Protein AF-A0A2V7TTJ6-F1 (afdb_monomer)

Secondary structure (DSSP, 8-state):
--TTS---HHHHHHHHHHHHHH--PPPBTTB-HHHHHHHHHHHHHHHHHHHHHHHHTT-

Radius of gyration: 13.28 Å; Cα contacts (8 Å, |Δi|>4): 42; chains: 1; bounding box: 27×18×36 Å

Foldseek 3Di:
DCPPDDLDLVSQQVVLLVQLVPDDDPADPVGHNVVVSVVSSVVSSVVSVVVVVVVVVVD

Nearest PDB structures (foldseek):
  8uem-assembly1_E  TM=9.720E-01  e=1.937E-02  Mycolicibacterium smegmatis MC2 155
  1t3q-assembly1_F  TM=9.216E-01  e=1.668E-01  Pseudomonas putida
  1n60-assembly1_C  TM=8.860E-01  e=1.781E-01  Afipia carboxidovorans OM5
  1ffu-assembly1_F  TM=9.728E-01  e=3.420E-01  Hydrogenophaga pseudoflava

Structure (mmCIF, N/CA/C/O backbone):
data_AF-A0A2V7TTJ6-F1
#
_entry.id   AF-A0A2V7TTJ6-F1
#
loop_
_atom_site.group_PDB
_atom_site.id
_atom_site.type_sy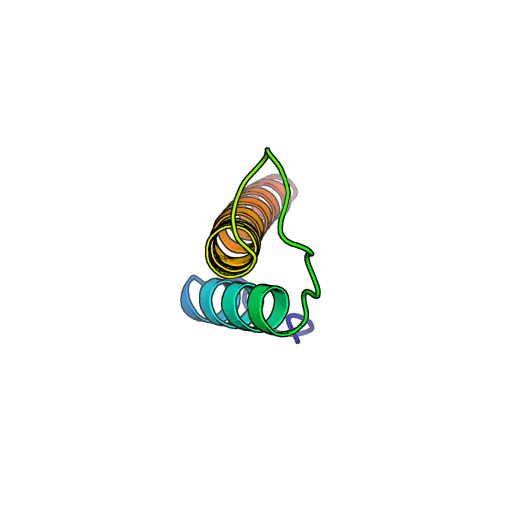mbol
_atom_site.label_atom_id
_atom_site.label_alt_id
_atom_site.label_comp_id
_atom_site.label_asym_id
_atom_site.label_entity_id
_atom_site.label_seq_id
_atom_site.pdbx_PDB_ins_code
_atom_site.Cartn_x
_atom_site.Cartn_y
_atom_site.Cartn_z
_atom_site.occupancy
_atom_site.B_iso_or_equiv
_atom_site.auth_seq_id
_atom_site.auth_comp_id
_atom_site.auth_asym_id
_atom_site.auth_atom_id
_atom_site.pdbx_PDB_model_num
ATO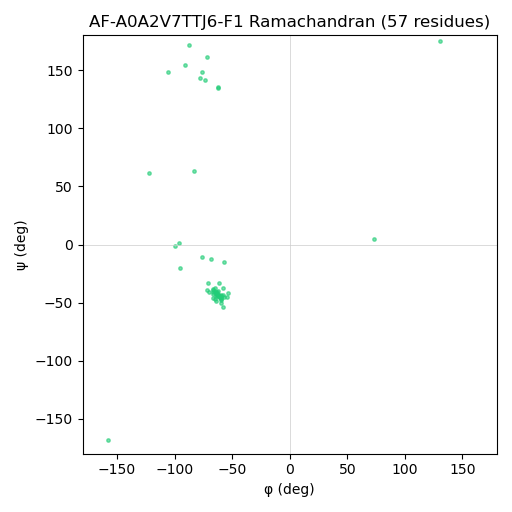M 1 N N . SER A 1 1 ? -10.000 -9.361 1.776 1.00 81.00 1 SER A N 1
ATOM 2 C CA . SER A 1 1 ? -11.209 -8.621 2.196 1.00 81.00 1 SER A CA 1
ATOM 3 C C . SER A 1 1 ? -11.009 -8.047 3.595 1.00 81.00 1 SER A C 1
ATOM 5 O O . SER A 1 1 ? -10.471 -8.764 4.435 1.00 81.00 1 SER A O 1
ATOM 7 N N . LEU A 1 2 ? -11.396 -6.779 3.816 1.00 94.00 2 LEU A N 1
ATOM 8 C CA . LEU A 1 2 ? -11.349 -6.062 5.109 1.00 94.00 2 LEU A CA 1
ATOM 9 C C . LEU A 1 2 ? -12.679 -6.115 5.885 1.00 94.00 2 LEU A C 1
ATOM 11 O O . LEU A 1 2 ? -12.706 -5.867 7.086 1.00 94.00 2 LEU A O 1
ATOM 15 N N . ARG A 1 3 ? -13.795 -6.402 5.203 1.00 93.88 3 ARG A N 1
ATOM 16 C CA . ARG A 1 3 ? -15.137 -6.370 5.803 1.00 93.88 3 ARG A CA 1
ATOM 17 C C . ARG A 1 3 ? -15.246 -7.396 6.933 1.00 93.88 3 ARG A C 1
ATOM 19 O O . ARG A 1 3 ? -14.812 -8.533 6.763 1.00 93.88 3 ARG A O 1
ATOM 26 N N . GLY A 1 4 ? -15.821 -6.977 8.060 1.00 92.94 4 GLY A N 1
ATOM 27 C CA . GLY A 1 4 ? -16.016 -7.820 9.244 1.00 92.94 4 GLY A CA 1
ATOM 28 C C . GLY A 1 4 ? -14.744 -8.124 10.044 1.00 92.94 4 GLY A C 1
ATOM 29 O O . GLY A 1 4 ? -14.812 -8.892 10.997 1.00 92.94 4 GLY A O 1
ATOM 30 N N . LYS A 1 5 ? -13.590 -7.547 9.683 1.00 92.56 5 LYS A N 1
ATOM 31 C CA . LYS A 1 5 ? -12.320 -7.765 10.388 1.00 92.56 5 LYS A CA 1
ATOM 32 C C . LYS A 1 5 ? -11.933 -6.557 11.230 1.00 92.56 5 LYS A C 1
ATOM 34 O O . LYS A 1 5 ? -12.189 -5.417 10.845 1.00 92.56 5 LYS A O 1
ATOM 39 N N . ARG A 1 6 ? -11.253 -6.814 12.351 1.00 91.19 6 ARG A N 1
ATOM 40 C CA . ARG A 1 6 ? -10.525 -5.778 13.091 1.00 91.19 6 ARG A CA 1
ATOM 41 C C . ARG A 1 6 ? -9.419 -5.224 12.193 1.00 91.19 6 ARG A C 1
ATOM 43 O O . ARG A 1 6 ? -8.716 -5.988 11.539 1.00 91.19 6 ARG A O 1
ATOM 50 N N . LEU A 1 7 ? -9.268 -3.902 12.160 1.00 93.00 7 LEU A N 1
ATOM 51 C CA . LEU A 1 7 ? -8.220 -3.239 11.383 1.00 93.00 7 LEU A CA 1
ATOM 52 C C . LEU A 1 7 ? -6.891 -3.222 12.165 1.00 93.00 7 LEU A C 1
ATOM 54 O O . LEU A 1 7 ? -6.396 -2.170 12.548 1.00 93.00 7 LEU A O 1
ATOM 58 N N . ASP A 1 8 ? -6.345 -4.404 12.449 1.00 94.62 8 ASP A N 1
ATOM 59 C CA . ASP A 1 8 ? -5.031 -4.569 13.083 1.00 94.62 8 ASP A CA 1
ATOM 60 C C . ASP A 1 8 ? -3.883 -4.592 12.057 1.00 94.62 8 ASP A C 1
ATOM 62 O O . ASP A 1 8 ? -4.105 -4.632 10.841 1.00 94.62 8 ASP A O 1
ATOM 66 N N . ASP A 1 9 ? -2.635 -4.570 12.536 1.00 95.50 9 ASP A N 1
ATOM 67 C CA . ASP A 1 9 ? -1.452 -4.541 11.668 1.00 95.50 9 ASP A CA 1
ATOM 68 C C . ASP A 1 9 ? -1.381 -5.735 10.709 1.00 95.50 9 ASP A C 1
ATOM 70 O O . ASP A 1 9 ? -1.002 -5.563 9.548 1.00 95.50 9 ASP A O 1
ATOM 74 N N . ALA A 1 10 ? -1.790 -6.929 11.146 1.00 96.44 10 ALA A N 1
ATOM 75 C CA . ALA A 1 10 ? -1.798 -8.123 10.305 1.00 96.44 10 ALA A CA 1
ATOM 76 C C . ALA A 1 10 ? -2.814 -7.995 9.159 1.00 96.44 10 ALA A C 1
ATOM 78 O O . ALA A 1 10 ? -2.498 -8.251 7.991 1.00 96.44 10 ALA A O 1
ATOM 79 N N . THR A 1 11 ? -4.028 -7.540 9.470 1.00 97.50 11 THR A N 1
ATOM 80 C CA . THR A 1 11 ? -5.092 -7.314 8.488 1.00 97.50 11 THR A CA 1
ATOM 81 C C . THR A 1 11 ? -4.706 -6.212 7.502 1.00 97.50 11 THR A C 1
ATOM 83 O O . THR A 1 11 ? -4.913 -6.364 6.293 1.00 97.50 11 THR A O 1
ATOM 86 N N . ILE A 1 12 ? -4.090 -5.132 7.990 1.00 97.81 12 ILE A N 1
ATOM 87 C CA . ILE A 1 12 ? -3.589 -4.024 7.170 1.00 97.81 12 ILE A CA 1
ATOM 88 C C . ILE A 1 12 ? -2.460 -4.493 6.246 1.00 97.81 12 ILE A C 1
ATOM 90 O O . ILE A 1 12 ? -2.499 -4.208 5.048 1.00 97.81 12 ILE A O 1
ATOM 94 N N . ALA A 1 13 ? -1.482 -5.242 6.761 1.00 97.88 13 ALA A N 1
ATOM 95 C CA . ALA A 1 13 ? -0.370 -5.768 5.971 1.00 97.88 13 ALA A CA 1
ATOM 96 C C . ALA A 1 13 ? -0.858 -6.713 4.864 1.00 97.88 13 ALA A C 1
ATOM 98 O O . ALA A 1 13 ? -0.441 -6.599 3.707 1.00 97.88 13 ALA A O 1
ATOM 99 N N . GLN A 1 14 ? -1.801 -7.602 5.185 1.00 97.81 14 GLN A N 1
ATOM 100 C CA . GLN A 1 14 ? -2.393 -8.497 4.198 1.00 97.81 14 GLN A CA 1
ATOM 101 C C . GLN A 1 14 ? -3.186 -7.726 3.132 1.00 97.81 14 GLN A C 1
ATOM 103 O O . GLN A 1 14 ? -3.080 -8.042 1.947 1.00 97.81 14 GLN A O 1
ATOM 108 N N . ALA A 1 15 ? -3.950 -6.697 3.510 1.00 98.31 15 ALA A N 1
ATOM 109 C CA . ALA A 1 15 ? -4.663 -5.854 2.551 1.00 98.31 15 ALA A CA 1
ATOM 110 C C . ALA A 1 15 ? -3.707 -5.072 1.636 1.00 98.31 15 ALA A C 1
ATOM 112 O O . ALA A 1 15 ? -3.914 -5.042 0.425 1.00 98.31 15 ALA A O 1
ATOM 113 N N . ALA A 1 16 ? -2.628 -4.517 2.190 1.00 98.50 16 ALA A N 1
ATOM 114 C CA . ALA A 1 16 ? -1.573 -3.850 1.434 1.00 98.50 16 ALA A CA 1
ATOM 115 C C . ALA A 1 16 ? -0.898 -4.780 0.414 1.00 98.50 16 ALA A C 1
ATOM 117 O O . ALA A 1 16 ? -0.696 -4.396 -0.739 1.00 98.50 16 ALA A O 1
ATOM 118 N N . ARG A 1 17 ? -0.588 -6.022 0.810 1.00 98.38 17 ARG A N 1
ATOM 119 C CA . ARG A 1 17 ? -0.023 -7.035 -0.092 1.00 98.38 17 ARG A CA 1
ATOM 120 C C . ARG A 1 17 ? -0.985 -7.384 -1.228 1.00 98.38 17 ARG A C 1
ATOM 122 O O . ARG A 1 17 ? -0.558 -7.463 -2.375 1.00 98.38 17 ARG A O 1
ATOM 129 N N . LEU A 1 18 ? -2.270 -7.574 -0.921 1.00 98.25 18 LEU A N 1
ATOM 130 C CA . LEU A 1 18 ? -3.292 -7.859 -1.932 1.00 98.25 18 LEU A CA 1
ATOM 131 C C . LEU A 1 18 ? -3.466 -6.693 -2.912 1.00 98.25 18 LEU A C 1
ATOM 133 O O . LEU A 1 18 ? -3.523 -6.929 -4.112 1.00 98.25 18 LEU A O 1
ATOM 137 N N . ALA A 1 19 ? -3.493 -5.450 -2.422 1.00 98.50 19 ALA A N 1
ATOM 138 C CA . ALA A 1 19 ? -3.586 -4.262 -3.271 1.00 98.50 19 ALA A CA 1
ATOM 139 C C . ALA A 1 19 ? -2.376 -4.133 -4.209 1.00 98.50 19 ALA A C 1
ATOM 141 O O . ALA A 1 19 ? -2.534 -3.878 -5.398 1.00 98.50 19 ALA A O 1
ATOM 142 N N . SER A 1 20 ? -1.168 -4.371 -3.690 1.00 98.69 20 SER A N 1
ATOM 143 C CA . SER A 1 20 ? 0.060 -4.400 -4.490 1.00 98.69 20 SER A CA 1
ATOM 144 C C . SER A 1 20 ? 0.011 -5.473 -5.582 1.00 98.69 20 SER A C 1
ATOM 146 O O . SER A 1 20 ? 0.292 -5.186 -6.747 1.00 98.69 20 SER A O 1
ATOM 148 N N . ALA A 1 21 ? -0.417 -6.691 -5.233 1.00 98.31 21 ALA A N 1
ATOM 149 C CA . ALA A 1 21 ? -0.534 -7.800 -6.176 1.00 98.31 21 ALA A CA 1
ATOM 150 C C . ALA A 1 21 ? -1.566 -7.531 -7.283 1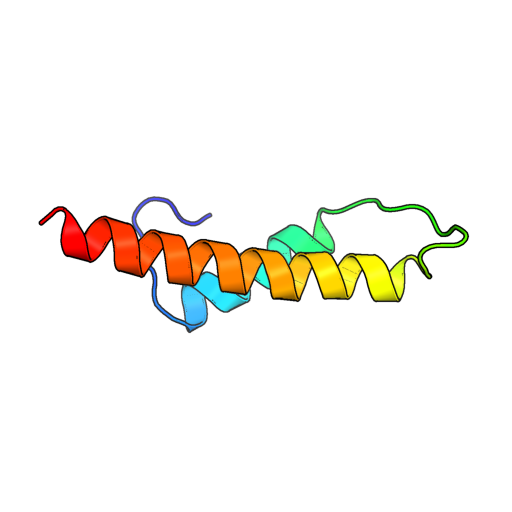.00 98.31 21 ALA A C 1
ATOM 152 O O . ALA A 1 21 ? -1.283 -7.827 -8.440 1.00 98.31 21 ALA A O 1
ATOM 153 N N . ALA A 1 22 ? -2.709 -6.934 -6.927 1.00 98.38 22 ALA A N 1
ATOM 154 C CA . ALA A 1 22 ? -3.800 -6.605 -7.844 1.00 98.38 22 ALA A CA 1
ATOM 155 C C . ALA A 1 22 ? -3.532 -5.368 -8.718 1.00 98.38 22 ALA A C 1
ATOM 157 O O . ALA A 1 22 ? -4.299 -5.091 -9.632 1.00 98.38 22 ALA A O 1
ATOM 158 N N . SER A 1 23 ? -2.485 -4.593 -8.424 1.00 98.25 23 SER A N 1
ATOM 159 C CA . SER A 1 23 ? -2.137 -3.424 -9.230 1.00 98.25 23 SER A CA 1
ATOM 160 C C . SER A 1 23 ? -1.409 -3.817 -10.519 1.00 98.25 23 SER A C 1
ATOM 162 O O . SER A 1 23 ? -0.554 -4.708 -10.521 1.00 98.25 23 SER A O 1
ATOM 164 N N . GLU A 1 24 ? -1.696 -3.094 -11.601 1.00 98.38 24 GLU A N 1
ATOM 165 C CA . GLU A 1 24 ? -1.094 -3.294 -12.927 1.00 98.38 24 GLU A CA 1
ATOM 166 C C . GLU A 1 24 ? -0.403 -2.007 -13.428 1.00 98.38 24 GLU A C 1
ATOM 168 O O . GLU A 1 24 ? -0.816 -1.415 -14.423 1.00 98.38 24 GLU A O 1
ATOM 173 N N . PRO A 1 25 ? 0.624 -1.492 -12.720 1.00 98.00 25 PRO A N 1
ATOM 174 C CA . PRO A 1 25 ? 1.321 -0.290 -13.159 1.00 98.00 25 PRO A CA 1
ATOM 175 C C . PRO A 1 25 ? 2.267 -0.586 -14.329 1.00 98.00 25 PRO A C 1
ATOM 177 O O . PRO A 1 25 ? 2.898 -1.641 -14.377 1.00 98.00 25 PRO A O 1
ATOM 180 N N . ALA A 1 26 ? 2.453 0.397 -15.209 1.00 98.25 26 ALA A N 1
ATOM 181 C CA . ALA A 1 26 ? 3.501 0.389 -16.229 1.00 98.25 26 ALA A CA 1
ATOM 182 C C . ALA A 1 26 ? 4.789 1.056 -15.716 1.00 98.25 26 ALA A C 1
ATOM 184 O O . ALA A 1 26 ? 4.745 1.919 -14.834 1.00 98.25 26 ALA A O 1
ATOM 185 N N . ALA A 1 27 ? 5.941 0.682 -16.274 1.00 98.25 27 ALA A N 1
ATOM 186 C CA . ALA A 1 27 ? 7.189 1.412 -16.054 1.00 98.25 27 ALA A CA 1
ATOM 187 C C . ALA A 1 27 ? 7.183 2.736 -16.838 1.00 98.25 27 ALA A C 1
ATOM 189 O O . ALA A 1 27 ? 6.694 2.784 -17.962 1.00 98.25 27 ALA A O 1
ATOM 190 N N . ASP A 1 28 ? 7.726 3.799 -16.248 1.00 98.00 28 ASP A N 1
ATOM 191 C CA . ASP A 1 28 ? 7.929 5.102 -16.901 1.00 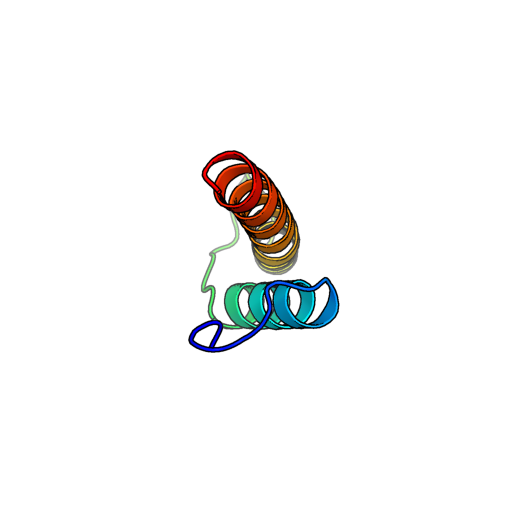98.00 28 ASP A CA 1
ATOM 192 C C . ASP A 1 28 ? 9.029 5.903 -16.169 1.00 98.00 28 ASP A C 1
ATOM 194 O O . ASP A 1 28 ? 9.723 5.373 -15.296 1.00 98.00 28 ASP A O 1
ATOM 198 N N . LEU A 1 29 ? 9.161 7.200 -16.481 1.00 98.19 29 LEU A N 1
ATOM 199 C CA . LEU A 1 29 ? 10.103 8.130 -15.835 1.00 98.19 29 LEU A CA 1
ATOM 200 C C . LEU A 1 29 ? 9.933 8.253 -14.307 1.00 98.19 29 LEU A C 1
ATOM 202 O O . LEU A 1 29 ? 10.807 8.786 -13.631 1.00 98.19 29 LEU A O 1
ATOM 206 N N . ARG A 1 30 ? 8.815 7.783 -13.748 1.00 96.44 30 ARG A N 1
ATOM 207 C CA . ARG A 1 30 ? 8.503 7.799 -12.312 1.00 96.44 30 ARG A CA 1
ATOM 208 C C . ARG A 1 30 ? 8.844 6.471 -11.626 1.00 96.44 30 ARG A C 1
ATOM 210 O O . ARG A 1 30 ? 8.595 6.336 -10.430 1.00 96.44 30 ARG A O 1
ATOM 217 N N . GLY A 1 31 ? 9.384 5.491 -12.356 1.00 97.94 31 GLY A N 1
ATOM 218 C CA . GLY A 1 31 ? 9.967 4.270 -11.798 1.00 97.94 31 GLY A CA 1
ATOM 219 C C . GLY A 1 31 ? 9.479 2.966 -12.431 1.00 97.94 31 GLY A C 1
ATOM 220 O O . GLY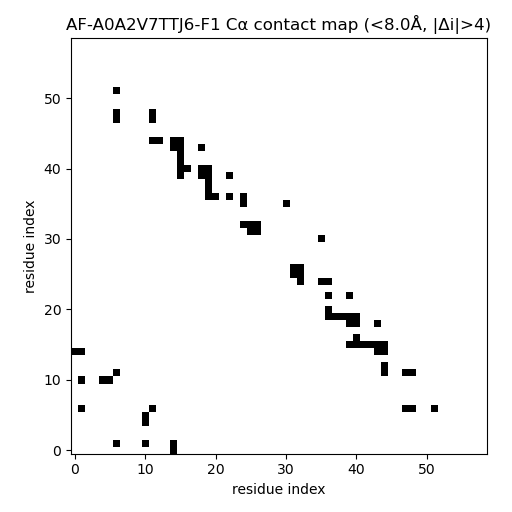 A 1 31 ? 8.573 2.934 -13.266 1.00 97.94 31 GLY A O 1
ATOM 221 N N . SER A 1 32 ? 10.095 1.864 -11.995 1.00 98.69 32 SER A N 1
ATOM 222 C CA . SER A 1 32 ? 9.803 0.509 -12.472 1.00 98.69 32 SER A CA 1
ATOM 223 C C . SER A 1 32 ? 8.452 -0.018 -11.972 1.00 98.69 32 SER A C 1
ATOM 225 O O . SER A 1 32 ? 7.911 0.445 -10.965 1.00 98.69 32 SER A O 1
ATOM 227 N N . VAL A 1 33 ? 7.927 -1.053 -12.639 1.00 98.62 33 VAL A N 1
ATOM 228 C CA . VAL A 1 33 ? 6.728 -1.787 -12.188 1.00 98.62 33 VAL A CA 1
ATOM 229 C C . VAL A 1 33 ? 6.902 -2.284 -10.751 1.00 98.62 33 VAL A C 1
ATOM 231 O O . VAL A 1 33 ? 6.011 -2.100 -9.925 1.00 98.62 33 VAL A O 1
ATOM 234 N N . ALA A 1 34 ? 8.064 -2.863 -10.430 1.00 98.50 34 ALA A N 1
ATOM 235 C CA . ALA A 1 34 ? 8.367 -3.374 -9.094 1.00 98.50 34 ALA A CA 1
ATOM 236 C C . ALA A 1 34 ? 8.332 -2.265 -8.031 1.00 98.50 34 ALA A C 1
ATOM 238 O O . ALA A 1 34 ? 7.689 -2.427 -6.994 1.00 98.50 34 ALA A O 1
ATOM 239 N N . TYR A 1 35 ? 8.948 -1.115 -8.321 1.00 98.50 35 TYR A N 1
ATOM 240 C CA . TYR A 1 35 ? 8.926 0.048 -7.435 1.00 98.50 35 TYR A CA 1
ATOM 241 C C . TYR A 1 35 ? 7.498 0.555 -7.198 1.00 98.50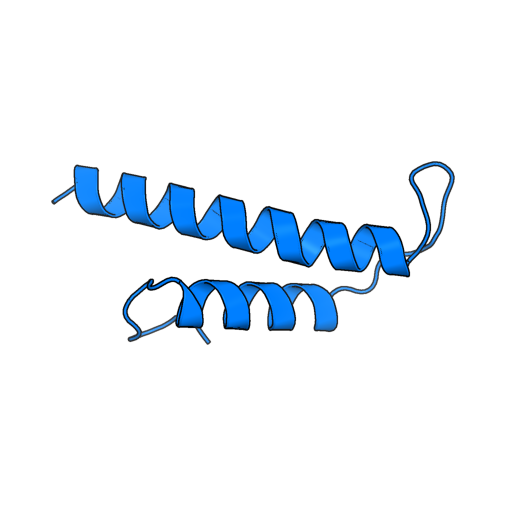 35 TYR A C 1
ATOM 243 O O . TYR A 1 35 ? 7.090 0.777 -6.060 1.00 98.50 35 TYR A O 1
ATOM 251 N N . LYS A 1 36 ? 6.693 0.672 -8.260 1.00 98.69 36 LYS A N 1
ATOM 252 C CA . LYS A 1 36 ? 5.299 1.121 -8.152 1.00 98.69 36 LYS A CA 1
ATOM 253 C C . LYS A 1 36 ? 4.421 0.125 -7.394 1.00 98.69 36 LYS A C 1
ATOM 255 O O . LYS A 1 36 ? 3.597 0.548 -6.585 1.00 98.69 36 LYS A O 1
ATOM 260 N N . LYS A 1 37 ? 4.617 -1.184 -7.582 1.00 98.69 37 LYS A N 1
ATOM 261 C CA . LYS A 1 37 ? 3.933 -2.214 -6.782 1.00 98.69 37 LYS A CA 1
ATOM 262 C C . LYS A 1 37 ? 4.294 -2.108 -5.303 1.00 98.69 37 LYS A C 1
ATOM 264 O O . LYS A 1 37 ? 3.405 -2.233 -4.456 1.00 98.69 37 LYS A O 1
ATOM 269 N N . ASP A 1 38 ? 5.556 -1.840 -4.977 1.00 98.75 38 ASP A N 1
ATOM 270 C CA . ASP A 1 38 ? 5.956 -1.611 -3.590 1.00 98.75 38 ASP A CA 1
ATOM 271 C C . ASP A 1 38 ? 5.352 -0.322 -3.010 1.00 98.75 38 ASP A C 1
ATOM 273 O O . ASP A 1 38 ? 4.811 -0.329 -1.903 1.00 98.75 38 ASP A O 1
ATOM 277 N N . LEU A 1 39 ? 5.313 0.762 -3.789 1.00 98.62 39 LEU A N 1
ATOM 278 C CA . LEU A 1 39 ? 4.616 1.985 -3.389 1.00 98.62 39 LEU A CA 1
ATOM 279 C C . LEU A 1 39 ? 3.139 1.729 -3.073 1.00 98.62 39 LEU A C 1
ATOM 281 O O . LEU A 1 39 ? 2.659 2.189 -2.037 1.00 98.62 39 LEU A O 1
ATOM 285 N N . VAL A 1 40 ? 2.420 0.965 -3.904 1.00 98.81 40 VAL A N 1
ATOM 286 C CA . VAL A 1 40 ? 1.019 0.589 -3.631 1.00 98.81 40 VAL A CA 1
ATOM 287 C C . 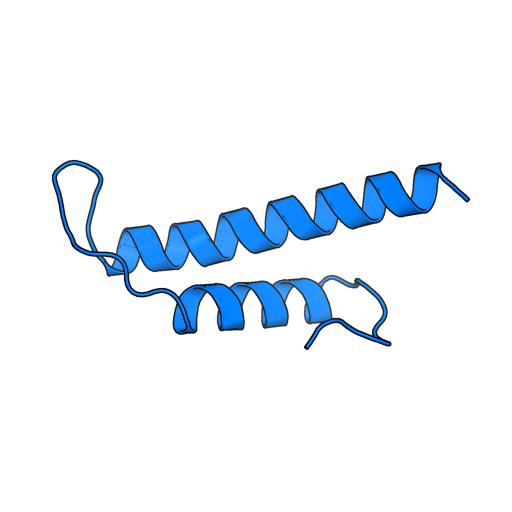VAL A 1 40 ? 0.903 -0.143 -2.293 1.00 98.81 40 VAL A C 1
ATOM 289 O O . VAL A 1 40 ? 0.016 0.183 -1.499 1.00 98.81 40 VAL A O 1
ATOM 292 N N . ARG A 1 41 ? 1.816 -1.080 -1.999 1.00 98.75 41 ARG A N 1
ATOM 293 C CA . ARG A 1 41 ? 1.862 -1.798 -0.713 1.00 98.75 41 ARG A CA 1
ATOM 294 C C . ARG A 1 41 ? 2.002 -0.815 0.452 1.00 98.75 41 ARG A C 1
ATOM 296 O O . ARG A 1 41 ? 1.182 -0.808 1.371 1.00 98.75 41 ARG A O 1
ATOM 303 N N . VAL A 1 42 ? 3.012 0.049 0.399 1.00 98.75 42 VAL A N 1
ATOM 304 C CA . VAL A 1 42 ? 3.326 0.997 1.477 1.00 98.75 42 VAL A CA 1
ATOM 305 C C . VAL A 1 42 ? 2.195 2.006 1.684 1.00 98.75 42 VAL A C 1
ATOM 307 O O . VAL A 1 42 ? 1.744 2.212 2.815 1.00 98.75 42 VAL A O 1
ATOM 310 N N . LEU A 1 43 ? 1.709 2.625 0.607 1.00 98.81 43 LEU A N 1
ATOM 311 C CA . LEU A 1 43 ? 0.677 3.659 0.672 1.00 98.81 43 LEU A CA 1
ATOM 312 C C . LEU A 1 43 ? -0.664 3.097 1.141 1.00 98.81 43 LEU A C 1
ATOM 314 O O . LEU A 1 43 ? -1.316 3.732 1.969 1.00 98.81 43 LEU A O 1
ATOM 318 N N . THR A 1 44 ? -1.038 1.891 0.705 1.00 98.69 44 THR A N 1
ATOM 319 C CA . THR A 1 44 ? -2.247 1.213 1.199 1.00 98.69 44 THR A CA 1
ATOM 320 C C . THR A 1 44 ? -2.170 0.998 2.708 1.00 98.69 44 THR A C 1
ATOM 322 O O . THR A 1 44 ? -3.103 1.347 3.431 1.00 98.69 44 THR A O 1
ATOM 325 N N . GLY A 1 45 ? -1.037 0.495 3.211 1.00 98.38 45 GLY A N 1
ATOM 326 C CA . GLY A 1 45 ? -0.841 0.298 4.648 1.00 98.38 45 GLY A CA 1
ATOM 327 C C . GLY A 1 45 ? -0.947 1.601 5.449 1.00 98.38 45 GLY A C 1
ATOM 328 O O . GLY A 1 45 ? -1.626 1.653 6.473 1.00 98.38 45 GLY A O 1
ATOM 329 N N . ARG A 1 46 ? -0.321 2.682 4.964 1.00 98.69 46 ARG A N 1
ATOM 330 C CA . ARG A 1 46 ? -0.396 4.013 5.596 1.00 98.69 46 ARG A CA 1
ATOM 331 C C . ARG A 1 46 ? -1.817 4.580 5.587 1.00 98.69 46 ARG A C 1
ATOM 333 O O . ARG A 1 46 ? -2.272 5.103 6.602 1.00 98.69 46 ARG A O 1
ATOM 340 N N . ALA A 1 47 ? -2.520 4.462 4.463 1.00 98.50 47 ALA A N 1
ATOM 341 C CA . ALA A 1 47 ? -3.883 4.959 4.320 1.00 98.50 47 ALA A CA 1
ATOM 342 C C . ALA A 1 47 ? -4.854 4.245 5.270 1.00 98.50 47 ALA A C 1
ATOM 344 O O . ALA A 1 47 ? -5.669 4.908 5.910 1.00 98.50 47 ALA A O 1
ATOM 345 N N . LEU A 1 48 ? -4.734 2.919 5.408 1.00 97.75 48 LEU A N 1
ATOM 346 C CA . LEU A 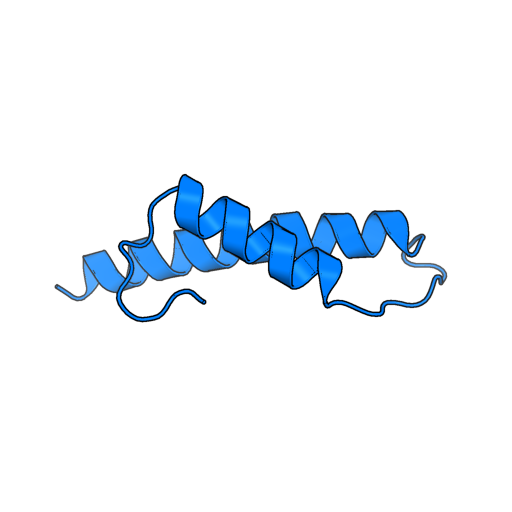1 48 ? -5.576 2.131 6.309 1.00 97.75 48 LEU A CA 1
ATOM 347 C C . LEU A 1 48 ? -5.332 2.464 7.785 1.00 97.75 48 LEU A C 1
ATOM 349 O O . LEU A 1 48 ? -6.303 2.6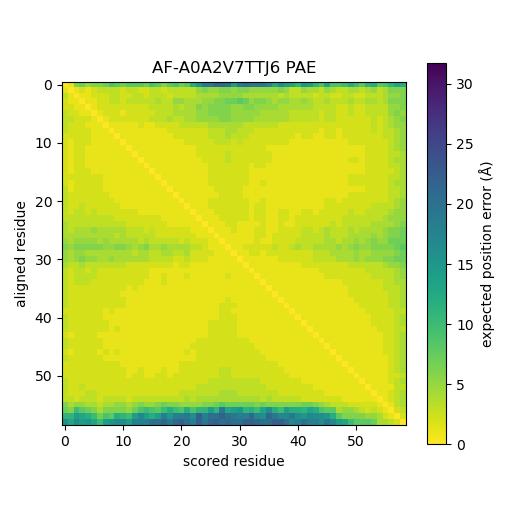46 8.512 1.00 97.75 48 LEU A O 1
ATOM 353 N N . ARG A 1 49 ? -4.074 2.634 8.219 1.00 97.25 49 ARG A N 1
ATOM 354 C CA . ARG A 1 49 ? -3.774 3.081 9.596 1.00 97.25 49 ARG A CA 1
ATOM 355 C C . ARG A 1 49 ? -4.388 4.445 9.895 1.00 97.25 49 ARG A C 1
ATOM 357 O O . ARG A 1 49 ? -5.121 4.596 10.865 1.00 97.25 49 ARG A O 1
ATOM 364 N N . LYS A 1 50 ? -4.210 5.407 8.984 1.00 97.31 50 LYS A N 1
ATOM 365 C CA . LYS A 1 50 ? -4.823 6.737 9.110 1.00 97.31 50 LYS A CA 1
ATOM 366 C C . LYS A 1 50 ? -6.354 6.675 9.125 1.00 97.31 50 LYS A C 1
ATOM 368 O O . LYS A 1 50 ? -7.006 7.506 9.753 1.00 97.31 50 LYS A O 1
ATOM 373 N N . ALA A 1 51 ? -6.952 5.731 8.398 1.00 95.69 51 ALA A N 1
ATOM 374 C CA . ALA A 1 51 ? -8.394 5.513 8.416 1.00 95.69 51 ALA A CA 1
ATOM 375 C C . ALA A 1 51 ? -8.872 4.924 9.753 1.00 95.69 51 ALA A C 1
ATOM 377 O O . ALA A 1 51 ? -9.884 5.400 10.261 1.00 95.69 51 ALA A O 1
ATOM 378 N N . ALA A 1 52 ? -8.137 3.969 10.336 1.00 94.19 52 ALA A N 1
ATOM 379 C CA . ALA A 1 52 ? -8.415 3.431 11.669 1.00 94.19 52 ALA A CA 1
ATOM 380 C C . ALA A 1 52 ? -8.361 4.531 12.738 1.00 94.19 52 ALA A C 1
ATOM 382 O O . ALA A 1 52 ? -9.352 4.748 13.425 1.00 94.19 52 ALA A O 1
ATOM 383 N N . GLU A 1 53 ? -7.286 5.325 12.768 1.00 94.75 53 GLU A N 1
ATOM 384 C CA . GLU A 1 53 ? -7.148 6.461 13.695 1.00 94.75 53 GLU A CA 1
ATOM 385 C C . GLU A 1 53 ? -8.336 7.435 13.608 1.00 94.75 53 GLU A C 1
ATOM 387 O O . GLU A 1 53 ? -8.838 7.934 14.613 1.00 94.75 53 GLU A O 1
ATOM 392 N N . ARG A 1 54 ? -8.807 7.730 12.390 1.00 95.25 54 ARG A N 1
ATOM 393 C CA . ARG A 1 54 ? -9.966 8.610 12.170 1.00 95.25 54 ARG A CA 1
ATOM 394 C C . ARG A 1 54 ? -11.288 7.970 12.581 1.00 95.25 54 ARG A C 1
ATOM 396 O O . ARG A 1 54 ? -12.200 8.703 12.948 1.00 95.25 54 ARG A O 1
ATOM 403 N N . ALA A 1 55 ? -11.426 6.656 12.433 1.00 92.12 55 ALA A N 1
ATOM 404 C CA . ALA A 1 55 ? -12.621 5.929 12.844 1.00 92.12 55 ALA A CA 1
ATOM 405 C C . ALA A 1 55 ? -12.711 5.852 14.372 1.00 92.12 55 ALA A C 1
ATOM 407 O O . ALA A 1 55 ? -13.791 6.067 14.916 1.00 92.12 55 ALA A O 1
ATOM 408 N N . ASP A 1 56 ? -11.578 5.650 15.045 1.00 89.12 56 ASP A N 1
ATOM 409 C CA . ASP A 1 56 ? -11.498 5.629 16.506 1.00 89.12 56 ASP A CA 1
ATOM 410 C C . ASP A 1 56 ? -11.838 6.996 17.113 1.00 89.12 56 ASP A C 1
ATOM 412 O O . ASP A 1 56 ? -12.560 7.059 18.096 1.00 89.12 56 ASP A O 1
ATOM 416 N N . ARG A 1 57 ? -11.426 8.106 16.482 1.00 86.81 57 ARG A N 1
ATOM 417 C CA . ARG A 1 57 ? -11.782 9.475 16.921 1.00 86.81 57 ARG A CA 1
ATOM 418 C C . ARG A 1 57 ? -13.258 9.855 16.748 1.00 86.81 57 ARG A C 1
ATOM 420 O O . ARG A 1 57 ? -13.652 10.925 17.197 1.00 86.81 57 ARG A O 1
ATOM 427 N N . ARG A 1 58 ? -14.039 9.065 16.007 1.00 73.38 58 ARG A N 1
ATOM 428 C CA . ARG A 1 58 ? -15.477 9.305 15.778 1.00 73.38 58 ARG A CA 1
ATOM 429 C C . ARG A 1 58 ? -16.374 8.444 16.672 1.00 73.38 58 ARG A C 1
ATOM 431 O O . ARG A 1 58 ? -17.592 8.531 16.532 1.00 73.38 58 ARG A O 1
ATOM 438 N N . ARG A 1 59 ? -15.785 7.593 17.512 1.00 57.75 59 ARG A N 1
ATOM 439 C CA . ARG A 1 59 ? -16.476 6.882 18.590 1.00 57.75 59 ARG A CA 1
ATOM 440 C C . ARG A 1 59 ? -16.444 7.715 19.859 1.00 57.75 59 ARG A C 1
ATOM 442 O O . ARG A 1 59 ? -17.414 7.564 20.626 1.00 57.75 59 ARG A O 1
#

pLDDT: mean 95.51, std 6.66, range [57.75, 98.81]

Sequence (59 aa):
SLRGKRLDDATIAQAARLASAASEPAADLRGSVAYKKDLVRVLTGRALRKAAERADRRR

Solvent-accessible surface area (backbone atoms only — not comparable to full-atom values): 3466 Å² total; per-residue (Å²): 137,68,82,96,53,75,90,43,73,68,53,37,50,52,51,11,50,51,52,18,68,73,53,86,69,72,64,56,100,90,40,47,40,69,57,52,33,50,47,42,23,55,50,44,34,53,52,50,51,56,47,48,58,55,54,60,75,72,110

Mean predicted aligned error: 2.78 Å